Protein AF-A0A224A1P2-F1 (afdb_monomer)

InterPro domains:
  IPR008972 Cupredoxin [G3DSA:2.60.40.420] (2-71)
  IPR008972 Cupredoxin [SSF49503] (2-71)

pLDDT: mean 86.55, std 13.75, range [55.75, 98.12]

Radius of gyration: 14.35 Å; Cα contacts (8 Å, |Δi|>4): 87; chains: 1; bounding box: 30×25×37 Å

Sequence (71 aa):
GTFRNQASRPYSFYSSLISYEEDQRQGAEPRKNFVKPNETKTYFWKVQHHMAPTKDEFDCKAWAYFSDVDL

Structure (mmCIF, N/CA/C/O backbone):
data_AF-A0A224A1P2-F1
#
_entry.id   AF-A0A224A1P2-F1
#
loop_
_atom_site.group_PDB
_atom_site.id
_atom_site.type_symbol
_atom_site.label_atom_id
_atom_site.label_alt_id
_atom_site.label_comp_id
_atom_site.label_asym_id
_atom_site.label_entity_id
_atom_site.label_seq_id
_atom_site.pdbx_PDB_ins_code
_atom_site.Cartn_x
_atom_site.Cartn_y
_atom_site.Cartn_z
_atom_site.occupancy
_atom_site.B_iso_or_equiv
_atom_site.auth_seq_id
_atom_site.auth_comp_id
_atom_site.auth_asym_id
_atom_site.auth_atom_id
_atom_site.pdbx_PDB_model_num
ATOM 1 N N . GLY A 1 1 ? 5.342 4.818 3.596 1.00 83.31 1 GLY A N 1
ATOM 2 C CA . GLY A 1 1 ? 3.986 5.394 3.552 1.00 83.31 1 GLY A CA 1
ATOM 3 C C . GLY A 1 1 ? 3.297 5.190 4.884 1.00 83.31 1 GLY A C 1
ATOM 4 O O . GLY A 1 1 ? 3.638 4.251 5.595 1.00 83.31 1 GLY A O 1
ATOM 5 N N . THR A 1 2 ? 2.343 6.053 5.220 1.00 93.19 2 THR A N 1
ATOM 6 C CA . THR A 1 2 ? 1.585 5.974 6.478 1.00 93.19 2 THR A CA 1
ATOM 7 C C . THR A 1 2 ? 0.151 5.560 6.179 1.00 93.19 2 THR A C 1
ATOM 9 O O . THR A 1 2 ? -0.491 6.163 5.323 1.00 93.19 2 THR A O 1
ATOM 12 N N . PHE A 1 3 ? -0.349 4.543 6.877 1.00 94.50 3 PHE A N 1
ATOM 13 C CA . PHE A 1 3 ? -1.717 4.050 6.749 1.00 94.50 3 PHE A CA 1
ATOM 14 C C . PHE A 1 3 ? -2.475 4.285 8.054 1.00 94.50 3 PHE A C 1
ATOM 16 O O . PHE A 1 3 ? -2.018 3.866 9.118 1.00 94.50 3 PHE A O 1
ATOM 23 N N . ARG A 1 4 ? -3.641 4.927 7.967 1.00 97.06 4 ARG A N 1
ATOM 24 C CA . ARG A 1 4 ? -4.562 5.130 9.089 1.00 97.06 4 ARG A CA 1
ATOM 25 C C . ARG A 1 4 ? -5.854 4.376 8.814 1.00 97.06 4 ARG A C 1
ATOM 27 O O . ARG A 1 4 ? -6.507 4.640 7.807 1.00 97.06 4 ARG A O 1
ATOM 34 N N . ASN A 1 5 ? -6.243 3.482 9.718 1.00 97.75 5 ASN A N 1
ATOM 35 C CA . ASN A 1 5 ? -7.504 2.763 9.589 1.00 97.75 5 ASN A CA 1
ATOM 36 C C . ASN A 1 5 ? -8.652 3.636 10.117 1.00 97.75 5 ASN A C 1
ATOM 38 O O . ASN A 1 5 ? -8.775 3.846 11.320 1.00 97.75 5 ASN A O 1
ATOM 42 N N . GLN A 1 6 ? -9.491 4.150 9.219 1.00 98.12 6 GLN A N 1
ATOM 43 C CA . GLN A 1 6 ? -10.674 4.949 9.573 1.00 98.12 6 GLN A CA 1
ATOM 44 C C . GLN A 1 6 ? -11.980 4.138 9.548 1.00 98.12 6 GLN A C 1
ATOM 46 O O . GLN A 1 6 ? -13.061 4.711 9.663 1.00 98.12 6 GLN A O 1
ATOM 51 N N . ALA A 1 7 ? -11.900 2.820 9.371 1.00 97.94 7 ALA A N 1
ATOM 52 C CA . ALA A 1 7 ? -13.058 1.942 9.319 1.00 97.94 7 ALA A CA 1
ATOM 53 C C . ALA A 1 7 ? -13.392 1.339 10.696 1.00 97.94 7 ALA A C 1
ATOM 55 O O . ALA A 1 7 ? -12.665 1.509 11.673 1.00 97.94 7 ALA A O 1
ATOM 56 N N . SER A 1 8 ? -14.511 0.614 10.769 1.00 97.50 8 SER A N 1
ATOM 57 C CA . SER A 1 8 ? -15.030 0.004 12.003 1.00 97.50 8 SER A CA 1
ATOM 58 C C . SER A 1 8 ? -14.401 -1.346 12.362 1.00 97.50 8 SER A C 1
ATOM 60 O O . SER A 1 8 ? -14.455 -1.755 13.519 1.00 97.50 8 SER A O 1
ATOM 62 N N . ARG A 1 9 ? -13.809 -2.046 11.388 1.00 96.75 9 ARG A N 1
ATOM 63 C CA . ARG A 1 9 ? -13.108 -3.326 11.576 1.00 96.75 9 ARG A CA 1
ATOM 64 C C . ARG A 1 9 ? -11.591 -3.130 11.442 1.00 96.75 9 ARG A C 1
ATOM 66 O O . ARG A 1 9 ? -11.159 -2.154 10.824 1.00 96.75 9 ARG A O 1
ATOM 73 N N . PRO A 1 10 ? -10.767 -4.029 12.004 1.00 95.94 10 PRO A N 1
ATOM 74 C CA . PRO A 1 10 ? -9.339 -4.059 11.707 1.00 95.94 10 PRO A CA 1
ATOM 75 C C . PRO A 1 10 ? -9.101 -4.286 10.210 1.00 95.94 10 PRO A C 1
ATOM 77 O O . PRO A 1 10 ? -9.749 -5.139 9.614 1.00 95.94 10 PRO A O 1
ATOM 80 N N . TYR A 1 11 ? -8.164 -3.544 9.629 1.00 96.00 11 TYR A N 1
ATOM 81 C CA . TYR A 1 11 ? -7.690 -3.715 8.252 1.00 96.00 11 TYR A CA 1
ATOM 82 C C . TYR A 1 11 ? -6.170 -3.632 8.236 1.00 96.00 11 TYR A C 1
ATOM 84 O O . TYR A 1 11 ? -5.567 -3.058 9.142 1.00 96.00 11 TYR A O 1
ATOM 92 N N . SER A 1 12 ? -5.541 -4.170 7.205 1.00 92.69 12 SER A N 1
ATOM 93 C CA . SER A 1 12 ? -4.095 -4.113 7.015 1.00 92.69 12 SER A CA 1
ATOM 94 C C . SER A 1 12 ? -3.741 -3.432 5.695 1.00 92.69 12 SER A C 1
ATOM 96 O O . SER A 1 12 ? -4.594 -3.169 4.846 1.00 92.69 12 SER A O 1
ATOM 98 N N . PHE A 1 13 ? -2.455 -3.130 5.538 1.00 91.94 13 PHE A N 1
ATOM 99 C CA . PHE A 1 13 ? -1.885 -2.708 4.267 1.00 91.94 13 PHE A CA 1
ATOM 100 C C . PHE A 1 13 ? -0.889 -3.777 3.815 1.00 91.94 13 PHE A C 1
ATOM 102 O O . PHE A 1 13 ? 0.266 -3.817 4.259 1.00 91.94 13 PHE A O 1
ATOM 109 N N . TYR A 1 14 ? -1.371 -4.678 2.965 1.00 90.62 14 TYR A N 1
ATOM 110 C CA . TYR A 1 14 ? -0.604 -5.776 2.405 1.00 90.62 14 TYR A CA 1
ATOM 111 C C . TYR A 1 14 ? -0.200 -5.494 0.960 1.00 90.62 14 TYR A C 1
ATOM 113 O O . TYR A 1 14 ? -1.023 -5.130 0.124 1.00 90.62 14 TYR A O 1
ATOM 121 N N . SER A 1 15 ? 1.071 -5.730 0.652 1.00 91.25 15 SER A N 1
ATOM 122 C CA . SER A 1 15 ? 1.557 -5.909 -0.712 1.00 91.25 15 SER A CA 1
ATOM 123 C C . SER A 1 15 ? 2.699 -6.916 -0.693 1.00 91.25 15 SER A C 1
ATOM 125 O O . SER A 1 15 ? 3.497 -6.934 0.247 1.00 91.25 15 SER A O 1
ATOM 127 N N . SER A 1 16 ? 2.822 -7.707 -1.758 1.00 88.56 16 SER A N 1
ATOM 128 C CA . SER A 1 16 ? 3.940 -8.639 -1.947 1.00 88.56 16 SER A CA 1
ATOM 129 C C . SER A 1 16 ? 5.303 -7.940 -2.034 1.00 88.56 16 SER A C 1
ATOM 131 O O . SER A 1 16 ? 6.334 -8.597 -1.949 1.00 88.56 16 SER A O 1
ATOM 133 N N . LEU A 1 17 ? 5.321 -6.614 -2.210 1.00 87.94 17 LEU A N 1
ATOM 134 C CA . LEU A 1 17 ? 6.540 -5.806 -2.278 1.00 87.94 17 LEU A CA 1
ATOM 135 C C . LEU A 1 17 ? 7.109 -5.409 -0.912 1.00 87.94 17 LEU A C 1
ATOM 137 O O . LEU A 1 17 ? 8.241 -4.929 -0.835 1.00 87.94 17 LEU A O 1
ATOM 141 N N . ILE A 1 18 ? 6.316 -5.514 0.152 1.00 83.25 18 ILE A N 1
ATOM 142 C CA . ILE A 1 18 ? 6.678 -4.957 1.453 1.00 83.25 18 ILE A CA 1
ATOM 143 C C . ILE A 1 18 ? 7.428 -6.018 2.250 1.00 83.25 18 ILE A C 1
ATOM 145 O O . ILE A 1 18 ? 6.927 -7.117 2.469 1.00 83.25 18 ILE A O 1
ATOM 149 N N . SER A 1 19 ? 8.622 -5.659 2.721 1.00 73.25 19 SER A N 1
ATOM 150 C CA . SER A 1 19 ? 9.342 -6.424 3.738 1.00 73.25 19 SER A CA 1
ATOM 151 C C . SER A 1 19 ? 8.959 -5.871 5.106 1.00 73.25 19 SER A C 1
ATOM 153 O O . SER A 1 19 ? 9.297 -4.731 5.421 1.00 73.25 19 SER A O 1
ATOM 155 N N . TYR A 1 20 ? 8.244 -6.649 5.914 1.00 71.06 20 TYR A N 1
ATOM 156 C CA . TYR A 1 20 ? 7.807 -6.222 7.242 1.00 71.06 20 TYR A CA 1
ATOM 157 C C . TYR A 1 20 ? 8.915 -6.519 8.254 1.00 71.06 20 TYR A C 1
ATOM 159 O O . TYR A 1 20 ? 9.432 -7.630 8.311 1.00 71.06 20 TYR A O 1
ATOM 167 N N . GLU A 1 21 ? 9.301 -5.532 9.064 1.00 63.94 21 GLU A N 1
ATOM 168 C CA . GLU A 1 21 ? 10.340 -5.723 10.090 1.00 63.94 21 GLU A CA 1
ATOM 169 C C . GLU A 1 21 ? 9.922 -6.736 11.171 1.00 63.94 21 GLU A C 1
ATOM 171 O O . GLU A 1 21 ? 10.766 -7.419 11.746 1.00 63.94 21 GLU A O 1
ATOM 176 N N . GLU A 1 22 ? 8.616 -6.858 11.430 1.00 59.59 22 GLU A N 1
ATOM 177 C CA . GLU A 1 22 ? 8.047 -7.846 12.357 1.00 59.59 22 GLU A CA 1
ATOM 178 C C . GLU A 1 22 ? 8.308 -9.288 11.885 1.00 59.59 22 GLU A C 1
ATOM 180 O O . GLU A 1 22 ? 8.652 -10.133 12.713 1.00 59.59 22 GLU A O 1
ATOM 185 N N . ASP A 1 23 ? 8.298 -9.537 10.568 1.00 57.91 23 ASP A N 1
ATOM 186 C CA . ASP A 1 23 ? 8.588 -10.854 9.978 1.00 57.91 23 ASP A CA 1
ATOM 187 C C . ASP A 1 23 ? 10.043 -11.291 10.262 1.00 57.91 23 ASP A C 1
ATOM 189 O O . ASP A 1 23 ? 10.337 -12.481 10.353 1.00 57.91 23 ASP A O 1
ATOM 193 N N . GLN A 1 24 ? 10.968 -10.341 10.468 1.00 56.25 24 GLN A N 1
ATOM 194 C CA . GLN A 1 24 ? 12.359 -10.647 10.830 1.00 56.25 24 GLN A CA 1
ATOM 195 C C . GLN A 1 24 ? 12.545 -10.980 12.316 1.00 56.25 24 GLN A C 1
ATOM 197 O O . GLN A 1 24 ? 13.544 -11.600 12.680 1.00 56.25 24 GLN A O 1
ATOM 202 N N . ARG A 1 25 ? 11.618 -10.558 13.188 1.00 57.16 25 ARG A N 1
ATOM 203 C CA . ARG A 1 25 ? 11.736 -10.718 14.649 1.00 57.16 25 ARG A CA 1
ATOM 204 C C . ARG A 1 25 ? 10.888 -11.854 15.215 1.00 57.16 25 ARG A C 1
ATOM 206 O O . ARG A 1 25 ? 11.233 -12.367 16.274 1.00 57.16 25 ARG A O 1
ATOM 213 N N . GLN A 1 26 ? 9.786 -12.224 14.559 1.00 55.75 26 GLN A N 1
ATOM 214 C CA . GLN A 1 26 ? 8.782 -13.141 15.121 1.00 55.75 26 GLN A CA 1
ATOM 215 C C . GLN A 1 26 ? 8.905 -14.611 14.692 1.00 55.75 26 GLN A C 1
ATOM 217 O O . GLN A 1 26 ? 8.168 -15.447 15.210 1.00 55.75 26 GLN A O 1
ATOM 222 N N . GLY A 1 27 ? 9.861 -14.973 13.830 1.00 56.84 27 GLY A N 1
ATOM 223 C CA . GLY A 1 27 ? 9.963 -16.354 13.345 1.00 56.84 27 GLY A CA 1
ATOM 224 C C . GLY A 1 27 ? 8.710 -16.770 12.561 1.00 56.84 27 GLY A C 1
ATOM 225 O O . GLY A 1 27 ? 8.066 -15.933 11.942 1.00 56.84 27 G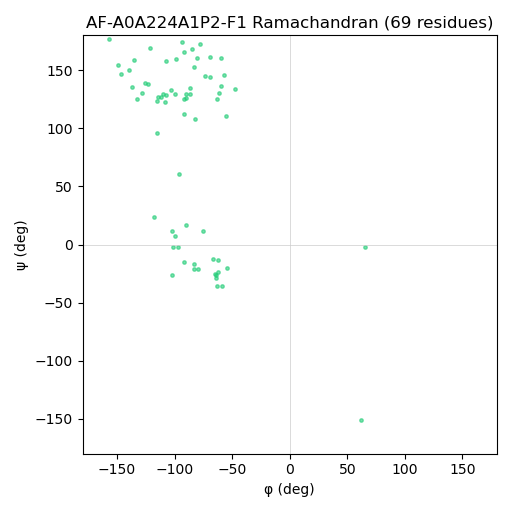LY A O 1
ATOM 226 N N . ALA A 1 28 ? 8.358 -18.059 12.570 1.00 57.16 28 ALA A N 1
ATOM 227 C CA . ALA A 1 28 ? 7.243 -18.616 11.788 1.00 57.16 28 ALA A CA 1
ATOM 228 C C . ALA A 1 28 ? 5.830 -18.299 12.338 1.00 57.16 28 ALA A C 1
ATOM 230 O O . ALA A 1 28 ? 4.857 -18.918 11.907 1.00 57.16 28 ALA A O 1
ATOM 231 N N . GLU A 1 29 ? 5.700 -17.386 13.306 1.00 55.75 29 GLU A N 1
ATOM 232 C CA . GLU A 1 29 ? 4.407 -17.048 13.906 1.00 55.75 29 GLU A CA 1
ATOM 233 C C . GLU A 1 29 ? 3.490 -16.298 12.919 1.00 55.75 29 GLU A C 1
ATOM 235 O O . GLU A 1 29 ? 3.964 -15.474 12.129 1.00 55.75 29 GLU A O 1
ATOM 240 N N . PRO A 1 30 ? 2.163 -16.542 12.960 1.00 56.78 30 PRO A N 1
ATOM 241 C CA . PRO A 1 30 ? 1.231 -15.918 12.041 1.00 56.78 30 PRO A CA 1
ATOM 242 C C . PRO A 1 30 ? 1.232 -14.397 12.182 1.00 56.78 30 PRO A C 1
ATOM 244 O O . PRO A 1 30 ? 1.079 -13.820 13.263 1.00 56.78 30 PRO A O 1
ATOM 247 N N . ARG A 1 31 ? 1.355 -13.759 11.025 1.00 63.44 31 ARG A N 1
ATOM 248 C CA . ARG A 1 31 ? 1.442 -12.321 10.820 1.00 63.44 31 ARG A CA 1
ATOM 249 C C . ARG A 1 31 ? 0.256 -11.579 11.450 1.00 63.44 31 ARG A C 1
ATOM 251 O O . ARG A 1 31 ? -0.859 -11.628 10.941 1.00 63.44 31 ARG A O 1
ATOM 258 N N . LYS A 1 32 ? 0.480 -10.807 12.517 1.00 65.06 32 LYS A N 1
ATOM 259 C CA . LYS A 1 32 ? -0.536 -9.892 13.081 1.00 65.06 32 LYS A CA 1
ATOM 260 C C . LYS A 1 32 ? -0.349 -8.473 12.544 1.00 65.06 32 LYS A C 1
ATOM 262 O O . LYS A 1 32 ? -0.121 -7.538 13.301 1.00 65.06 32 LYS A O 1
ATOM 267 N N . ASN A 1 33 ? -0.459 -8.312 11.223 1.00 75.50 33 ASN A N 1
ATOM 268 C CA . ASN A 1 33 ? -0.272 -7.020 10.545 1.00 75.50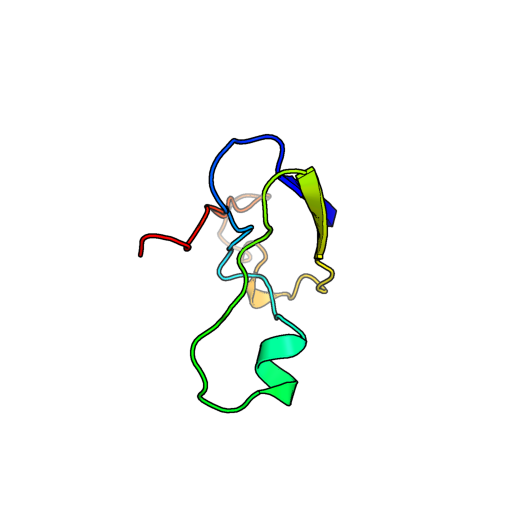 33 ASN A CA 1
ATOM 269 C C . ASN A 1 33 ? -1.554 -6.183 10.390 1.00 75.50 33 ASN A C 1
ATOM 271 O O . ASN A 1 33 ? -1.592 -5.232 9.607 1.00 75.50 33 ASN A O 1
ATOM 275 N N . PHE A 1 34 ? -2.603 -6.498 11.152 1.00 88.75 34 PHE A N 1
ATOM 276 C CA . PHE A 1 34 ? -3.799 -5.667 11.187 1.00 88.75 34 PHE A CA 1
ATOM 277 C C . PHE A 1 34 ? -3.552 -4.373 11.973 1.00 88.75 34 PHE A C 1
ATOM 279 O O . PHE A 1 34 ? -2.845 -4.340 12.978 1.00 88.75 34 PHE A O 1
ATOM 286 N N . VAL A 1 35 ? -4.188 -3.301 11.521 1.00 93.31 35 VAL A N 1
ATOM 287 C CA . VAL A 1 35 ? -4.241 -1.995 12.174 1.00 93.31 35 VAL A CA 1
ATOM 288 C C . VAL A 1 35 ? -5.653 -1.830 12.721 1.00 93.31 35 VAL A C 1
ATOM 290 O O . VAL A 1 35 ? -6.631 -1.954 11.973 1.00 93.31 35 VAL A O 1
ATOM 293 N N . LYS A 1 36 ? -5.796 -1.599 14.029 1.00 96.25 36 LYS A N 1
ATOM 294 C CA . LYS A 1 36 ? -7.126 -1.477 14.645 1.00 96.25 36 LYS A CA 1
ATOM 295 C C . LYS A 1 36 ? -7.827 -0.190 14.187 1.00 96.25 36 LYS A C 1
ATOM 297 O O . LYS A 1 36 ? -7.161 0.735 13.716 1.00 96.25 36 LYS A O 1
ATOM 302 N N . PRO A 1 37 ? -9.161 -0.097 14.332 1.00 98.06 37 PRO A N 1
ATOM 303 C CA . PRO A 1 37 ? -9.889 1.145 14.094 1.00 98.06 37 PRO A CA 1
ATOM 304 C C . PRO A 1 37 ? -9.240 2.347 14.787 1.00 98.06 37 PRO A C 1
ATOM 306 O O . PRO A 1 37 ? -8.886 2.279 15.963 1.00 98.06 37 PRO A O 1
ATOM 309 N N . ASN A 1 38 ? -9.103 3.449 14.052 1.00 97.69 38 ASN A N 1
ATOM 310 C CA . ASN A 1 38 ? -8.460 4.707 14.442 1.00 97.69 38 ASN A CA 1
ATOM 311 C C . ASN A 1 38 ? -6.946 4.660 14.702 1.00 97.69 38 ASN A C 1
ATOM 313 O O . ASN A 1 38 ? -6.354 5.719 14.928 1.00 97.69 38 ASN A O 1
ATOM 317 N N . GLU A 1 39 ? -6.296 3.499 14.610 1.00 97.44 39 GLU A N 1
ATOM 318 C CA . GLU A 1 39 ? -4.840 3.401 14.702 1.00 97.44 39 GLU A CA 1
ATOM 319 C C . GLU A 1 39 ? -4.156 3.762 13.376 1.00 97.44 39 GLU A C 1
ATOM 321 O O . GLU A 1 39 ? -4.750 3.768 12.292 1.00 97.44 39 GLU A O 1
ATOM 326 N N . THR A 1 40 ? -2.872 4.098 13.481 1.00 95.31 40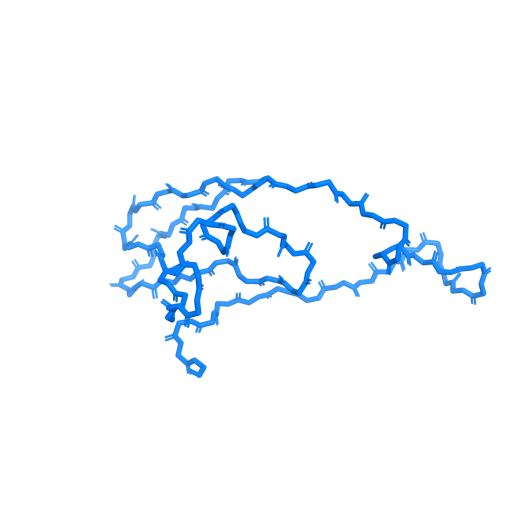 THR A N 1
ATOM 327 C CA . THR A 1 40 ? -2.010 4.446 12.351 1.00 95.31 40 THR A CA 1
ATOM 328 C C . THR A 1 40 ? -0.742 3.603 12.410 1.00 95.31 40 THR A C 1
ATOM 330 O O . THR A 1 40 ? -0.099 3.545 13.456 1.00 95.31 40 THR A O 1
ATOM 333 N N . LYS A 1 41 ? -0.368 2.974 11.291 1.00 91.69 41 LYS A N 1
ATOM 334 C CA . LYS A 1 41 ? 0.883 2.217 11.141 1.00 91.69 41 LYS A CA 1
ATOM 335 C C . LYS A 1 41 ? 1.686 2.776 9.969 1.00 91.69 41 LYS A C 1
ATOM 337 O O . LYS A 1 41 ? 1.136 3.104 8.914 1.00 91.69 41 LYS A O 1
ATOM 342 N N . THR A 1 42 ? 2.993 2.892 10.163 1.00 90.25 42 THR A N 1
ATOM 343 C CA . THR A 1 42 ? 3.927 3.339 9.127 1.00 90.25 42 THR A CA 1
ATOM 344 C C . THR A 1 42 ? 4.611 2.127 8.517 1.00 90.25 42 THR A C 1
ATOM 346 O O . THR A 1 42 ? 5.153 1.293 9.235 1.00 90.25 42 THR A O 1
ATOM 349 N N . TYR A 1 43 ? 4.606 2.054 7.189 1.00 87.62 43 TYR A N 1
ATOM 350 C CA . TYR A 1 43 ? 5.293 1.024 6.419 1.00 87.62 43 TYR A CA 1
ATOM 351 C C . TYR A 1 43 ? 6.446 1.661 5.660 1.00 87.62 43 TYR A C 1
ATOM 353 O O . TYR A 1 43 ? 6.257 2.637 4.923 1.00 87.62 43 TYR A O 1
ATOM 361 N N . PHE A 1 44 ? 7.641 1.110 5.826 1.00 87.06 44 PHE A N 1
ATOM 362 C CA . PHE A 1 44 ? 8.836 1.582 5.150 1.00 87.06 44 PHE A CA 1
ATOM 363 C C . PHE A 1 44 ? 9.585 0.394 4.562 1.00 87.06 44 PHE A C 1
ATOM 365 O O . PHE A 1 44 ? 9.905 -0.557 5.263 1.00 87.06 44 PHE A O 1
ATOM 372 N N . TRP A 1 45 ? 9.842 0.449 3.262 1.00 87.75 45 TRP A N 1
ATOM 373 C CA . TRP A 1 45 ? 10.672 -0.521 2.567 1.00 87.75 45 TRP A CA 1
ATOM 374 C C . TRP A 1 45 ? 11.368 0.176 1.401 1.00 87.75 45 TRP A C 1
ATOM 376 O O . TRP A 1 45 ? 10.894 1.189 0.880 1.00 87.75 45 TRP A O 1
ATOM 386 N N . LYS A 1 46 ? 12.510 -0.370 0.990 1.00 89.50 46 LYS A N 1
ATOM 387 C CA . LYS A 1 46 ? 13.243 0.098 -0.185 1.00 89.50 46 LYS A CA 1
ATOM 388 C C . LYS A 1 46 ? 12.790 -0.697 -1.406 1.00 89.50 46 LYS A C 1
ATOM 390 O O . LYS A 1 46 ? 12.890 -1.923 -1.394 1.00 89.50 46 LYS A O 1
ATOM 395 N N . VAL A 1 47 ? 12.357 -0.003 -2.459 1.00 90.62 47 VAL A N 1
ATOM 396 C CA . VAL A 1 47 ? 12.026 -0.626 -3.750 1.00 90.62 47 VAL A CA 1
ATOM 397 C C . VAL A 1 47 ? 13.287 -1.259 -4.340 1.00 90.62 47 VAL A C 1
ATOM 399 O O . VAL A 1 47 ? 14.317 -0.596 -4.480 1.00 90.62 47 VAL A O 1
ATOM 402 N N . GLN A 1 48 ? 13.213 -2.551 -4.652 1.00 92.06 48 GLN A N 1
ATOM 403 C CA . GLN A 1 48 ? 14.315 -3.321 -5.228 1.00 92.06 48 GLN A CA 1
ATOM 404 C C . GLN A 1 48 ? 14.159 -3.451 -6.743 1.00 92.06 48 GLN A C 1
ATOM 406 O O . GLN A 1 48 ? 13.055 -3.351 -7.270 1.00 92.06 48 GLN A O 1
ATOM 411 N N . HIS A 1 49 ? 15.255 -3.743 -7.447 1.00 93.31 49 HIS A N 1
ATOM 412 C CA . HIS A 1 49 ? 15.240 -3.848 -8.910 1.00 93.31 49 HIS A CA 1
ATOM 413 C C . HIS A 1 49 ? 14.258 -4.913 -9.431 1.00 93.31 49 HIS A C 1
ATOM 415 O O . HIS A 1 49 ? 13.573 -4.672 -10.414 1.00 93.31 49 HIS A O 1
ATOM 421 N N . HIS A 1 50 ? 14.100 -6.040 -8.727 1.00 91.88 50 HIS A N 1
ATOM 422 C CA . HIS A 1 50 ? 13.145 -7.094 -9.105 1.00 91.88 50 HIS A CA 1
ATOM 423 C C . HIS A 1 50 ? 11.665 -6.674 -8.992 1.00 91.88 50 HIS A C 1
ATOM 425 O O . HIS A 1 50 ? 10.785 -7.390 -9.457 1.00 91.88 50 HIS A O 1
ATOM 431 N N . MET A 1 51 ? 11.381 -5.539 -8.345 1.00 94.44 51 MET A N 1
ATOM 432 C CA . MET A 1 51 ? 10.038 -4.963 -8.226 1.00 94.44 51 MET A CA 1
ATOM 433 C C . MET A 1 51 ? 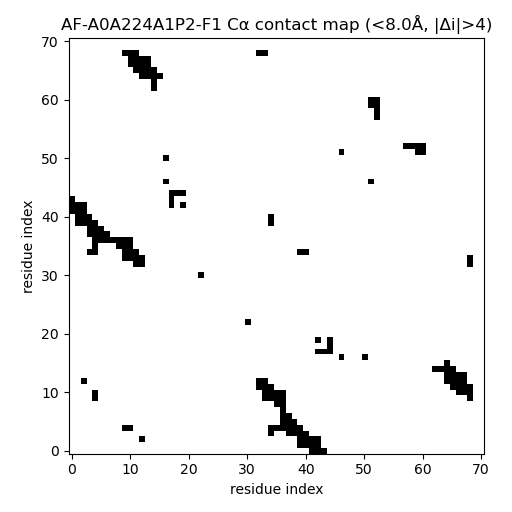9.738 -3.968 -9.359 1.00 94.44 51 MET A C 1
ATOM 435 O O . MET A 1 51 ? 8.587 -3.574 -9.545 1.00 94.44 51 MET A O 1
ATOM 439 N N . ALA A 1 52 ? 10.764 -3.527 -10.089 1.00 95.44 52 ALA A N 1
ATOM 440 C CA . ALA A 1 52 ? 10.657 -2.568 -11.181 1.00 95.44 52 ALA A CA 1
ATOM 441 C C . ALA A 1 52 ? 10.296 -3.269 -12.509 1.00 95.44 52 ALA A C 1
ATOM 443 O O . ALA A 1 52 ? 10.358 -4.501 -12.587 1.00 95.44 52 ALA A O 1
ATOM 444 N N . PRO A 1 53 ? 9.923 -2.509 -13.555 1.00 97.56 53 PRO A N 1
ATOM 445 C CA . PRO A 1 53 ? 9.872 -3.042 -14.908 1.00 97.56 53 PRO A CA 1
ATOM 446 C C . PRO A 1 53 ? 11.224 -3.611 -15.353 1.00 97.56 53 PRO A C 1
ATOM 448 O O . PRO A 1 53 ? 12.292 -3.095 -15.012 1.00 97.56 53 PRO A O 1
ATOM 451 N N . THR A 1 54 ? 11.164 -4.668 -16.148 1.00 9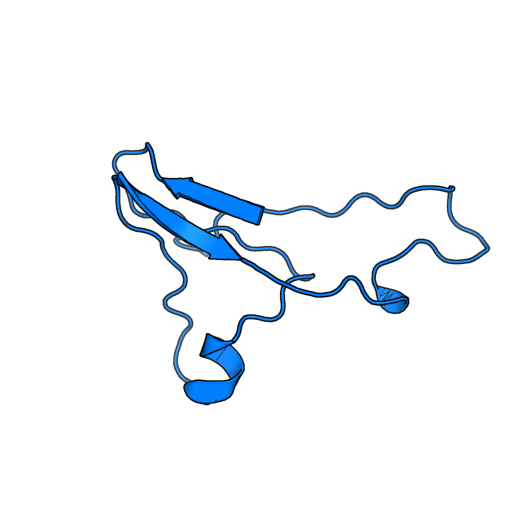6.69 54 THR A N 1
ATOM 452 C CA . THR A 1 54 ? 12.281 -5.192 -16.935 1.00 96.69 54 THR A CA 1
ATOM 453 C C . THR A 1 54 ? 12.502 -4.342 -18.191 1.00 96.69 54 THR A C 1
ATOM 455 O O . THR A 1 54 ? 11.707 -3.462 -18.507 1.00 96.69 54 THR A O 1
ATOM 458 N N . LYS A 1 55 ? 13.590 -4.602 -18.929 1.00 96.25 55 LYS A N 1
ATOM 459 C CA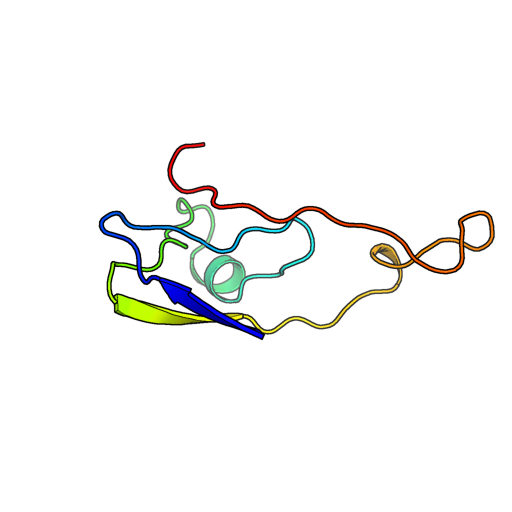 . LYS A 1 55 ? 13.927 -3.846 -20.151 1.00 96.25 55 LYS A CA 1
ATOM 460 C C . LYS A 1 55 ? 12.882 -3.965 -21.266 1.00 96.25 55 LYS A C 1
ATOM 462 O O . LYS A 1 55 ? 12.834 -3.086 -22.117 1.00 96.25 55 LYS A O 1
ATOM 467 N N . ASP A 1 56 ? 12.093 -5.037 -21.252 1.00 97.56 56 ASP A N 1
ATOM 468 C CA . ASP A 1 56 ? 11.102 -5.350 -22.286 1.00 97.56 56 ASP A CA 1
ATOM 469 C C . ASP A 1 56 ? 9.665 -4.980 -21.857 1.00 97.56 56 ASP A C 1
ATOM 471 O O . ASP A 1 56 ? 8.718 -5.160 -22.621 1.00 97.56 56 ASP A O 1
ATOM 475 N N . GLU A 1 57 ? 9.484 -4.480 -20.629 1.00 97.19 57 GLU A N 1
ATOM 476 C CA . GLU A 1 57 ? 8.202 -3.990 -20.113 1.00 97.19 57 GLU A CA 1
ATOM 477 C C . GLU A 1 57 ? 8.040 -2.480 -20.372 1.00 97.19 57 GLU A C 1
ATOM 479 O O . GLU A 1 57 ? 8.993 -1.769 -20.684 1.00 97.19 57 GLU A O 1
ATOM 484 N N . PHE A 1 58 ? 6.812 -1.975 -20.218 1.00 97.31 58 PHE A N 1
ATOM 485 C CA . PHE A 1 58 ? 6.555 -0.533 -20.219 1.00 97.31 58 PHE A CA 1
ATOM 486 C C . PHE A 1 58 ? 7.322 0.186 -19.101 1.00 97.31 58 PHE A C 1
ATOM 488 O O . PHE A 1 58 ? 7.642 -0.406 -18.070 1.00 97.31 58 PHE A O 1
ATOM 495 N N . ASP A 1 59 ? 7.494 1.501 -19.253 1.00 97.25 59 ASP A N 1
ATOM 496 C CA . ASP A 1 59 ? 8.229 2.366 -18.316 1.00 97.25 59 ASP A CA 1
ATOM 497 C C . ASP A 1 59 ? 7.745 2.289 -16.853 1.00 97.25 59 ASP A C 1
ATOM 499 O O . ASP A 1 59 ? 8.472 2.667 -15.934 1.00 97.25 59 ASP A O 1
ATOM 503 N N . CYS A 1 60 ? 6.517 1.813 -16.610 1.00 96.00 60 CYS A N 1
ATOM 504 C CA . CYS A 1 60 ? 5.945 1.674 -1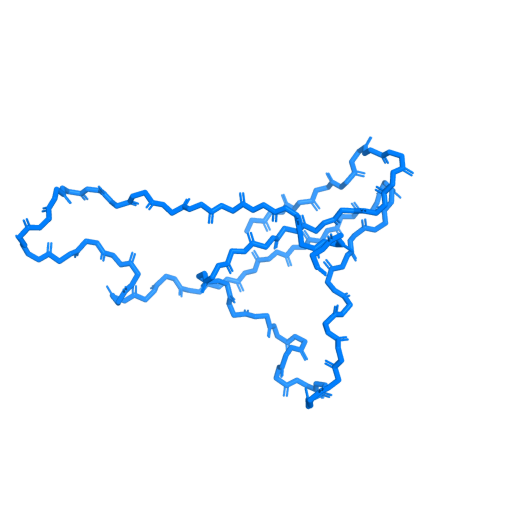5.275 1.00 96.00 60 CYS A CA 1
ATOM 505 C C . CYS A 1 60 ? 5.206 0.341 -15.098 1.00 96.00 60 CYS A C 1
ATOM 507 O O . CYS A 1 60 ? 4.404 -0.064 -15.941 1.00 96.00 60 CYS A O 1
ATOM 509 N N . LYS A 1 61 ? 5.440 -0.313 -13.953 1.00 96.00 61 LYS A N 1
ATOM 510 C CA . LYS A 1 61 ? 4.819 -1.582 -13.559 1.00 96.00 61 LYS A CA 1
ATOM 511 C C . LYS A 1 61 ? 3.806 -1.342 -12.449 1.00 96.00 61 LYS A C 1
ATOM 513 O O . LYS A 1 61 ? 4.127 -0.737 -11.427 1.00 96.00 61 LYS A O 1
ATOM 518 N N . ALA A 1 62 ? 2.592 -1.844 -12.641 1.00 96.38 62 ALA A N 1
ATOM 519 C CA . ALA A 1 62 ? 1.541 -1.778 -11.637 1.00 96.38 62 ALA A CA 1
ATOM 520 C C . ALA A 1 62 ? 1.638 -2.964 -10.666 1.00 96.38 62 ALA A C 1
ATOM 522 O O . ALA A 1 62 ? 1.773 -4.112 -11.086 1.00 96.38 62 ALA A O 1
ATOM 523 N N . TRP A 1 63 ? 1.511 -2.680 -9.370 1.00 95.56 63 TRP A N 1
ATOM 524 C CA . TRP A 1 63 ? 1.422 -3.682 -8.311 1.00 95.56 63 TRP A CA 1
ATOM 525 C C . TRP A 1 63 ? 0.171 -3.452 -7.475 1.00 95.56 63 TRP A C 1
ATOM 527 O O . TRP A 1 63 ? -0.170 -2.315 -7.149 1.00 95.56 63 TRP A O 1
ATOM 537 N N . ALA A 1 64 ? -0.498 -4.543 -7.114 1.00 96.06 64 ALA A N 1
ATOM 538 C CA . ALA A 1 64 ? -1.655 -4.493 -6.240 1.00 96.06 64 ALA A CA 1
ATOM 539 C C . ALA A 1 64 ? -1.242 -4.440 -4.763 1.00 96.06 64 ALA A C 1
ATOM 541 O O . ALA A 1 64 ? -0.193 -4.943 -4.344 1.00 96.06 64 ALA A O 1
ATOM 542 N N . TYR A 1 65 ? -2.124 -3.847 -3.971 1.00 94.00 65 TYR A N 1
ATOM 543 C CA . TYR A 1 65 ? -2.112 -3.910 -2.522 1.00 94.00 65 TYR A CA 1
ATOM 544 C C . TYR A 1 65 ? -3.555 -4.056 -2.039 1.00 94.00 65 TYR A C 1
ATOM 546 O O . TYR A 1 65 ? -4.488 -3.607 -2.708 1.00 94.00 65 TYR A O 1
ATOM 554 N N . PHE A 1 66 ? -3.748 -4.709 -0.902 1.00 93.50 66 PHE A N 1
ATOM 555 C CA . PHE A 1 66 ? -5.066 -4.960 -0.319 1.00 93.50 66 PHE A CA 1
ATOM 556 C C . PHE A 1 66 ? -4.940 -5.199 1.188 1.00 93.50 66 PHE A C 1
ATOM 558 O O . PHE A 1 66 ? -3.842 -5.192 1.735 1.00 93.50 66 PHE A O 1
ATOM 565 N N . SER A 1 67 ? -6.065 -5.377 1.872 1.00 93.44 67 SER A N 1
ATOM 566 C CA . SER A 1 67 ? -6.073 -5.834 3.262 1.00 93.44 67 SER A CA 1
ATOM 567 C C . SER A 1 67 ? -6.144 -7.359 3.302 1.00 93.44 67 SER A C 1
ATOM 569 O O . SER A 1 67 ? -7.023 -7.938 2.673 1.00 93.44 67 SER A O 1
ATOM 571 N N . ASP A 1 68 ? -5.253 -7.994 4.059 1.00 90.88 68 ASP A N 1
ATOM 572 C CA . ASP A 1 68 ? -5.099 -9.453 4.195 1.00 90.88 68 ASP A CA 1
ATOM 573 C C . ASP A 1 68 ? -5.688 -10.031 5.495 1.00 90.88 68 ASP A C 1
ATOM 575 O O . ASP A 1 68 ? -5.454 -11.185 5.825 1.00 90.88 68 ASP A O 1
ATOM 579 N N . VAL A 1 69 ? -6.464 -9.240 6.240 1.00 90.38 69 VAL A N 1
ATOM 580 C CA . VAL A 1 69 ? -7.027 -9.644 7.545 1.00 90.38 69 VAL A CA 1
ATOM 581 C C . VAL A 1 69 ? -8.027 -10.807 7.491 1.00 90.38 69 VAL A C 1
ATOM 583 O O . VAL A 1 69 ? -8.197 -11.479 8.502 1.00 90.38 69 VAL A O 1
ATOM 586 N N . ASP A 1 70 ? -8.691 -11.013 6.350 1.00 86.50 70 ASP A N 1
ATOM 587 C CA . ASP A 1 70 ? -9.742 -12.024 6.137 1.00 86.50 70 ASP A CA 1
ATOM 588 C C . ASP A 1 70 ? -9.325 -13.047 5.041 1.00 86.50 70 ASP A C 1
ATOM 590 O O . ASP A 1 70 ? -10.188 -13.618 4.371 1.00 86.50 70 ASP A O 1
ATOM 594 N N . LEU A 1 71 ? -8.015 -13.220 4.803 1.00 78.69 71 LEU A N 1
ATOM 595 C CA . LEU A 1 71 ? -7.456 -14.190 3.843 1.00 78.69 71 LEU A CA 1
ATOM 596 C C . LEU A 1 71 ? -7.232 -15.582 4.447 1.00 78.69 71 LEU A C 1
ATOM 598 O O . LEU A 1 71 ? -6.900 -15.666 5.651 1.00 78.69 71 LEU A O 1
#

Organism: Homo sapiens (NCBI:txid9606)

Nearest PDB structures (foldseek):
  5k8d-assembly1_B  TM=8.507E-01  e=2.738E-07  Homo sapiens
  7kbt-assembly1_A  TM=8.740E-01  e=6.827E-07  Sus scrofa
  6mf0-assembly2_A  TM=8.828E-01  e=1.601E-06  Sus scrofa
  7k66-assembly1_A  TM=8.776E-01  e=2.171E-06  Sus scrofa

Secondary structure (DSSP, 8-state):
-EEE--SSS-B--B-TT---HHHHHSTTS-----B-TT-EEE---PPPGGGSPPTTS-S------B--TT-

Solvent-accessible surface area (backbone atoms only — not comparable to full-atom values): 4805 Å² total; per-residue (Å²):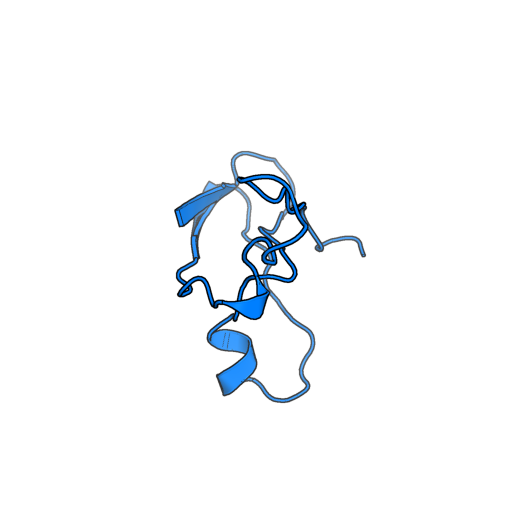 93,78,47,66,33,84,49,92,58,64,43,30,87,38,41,95,84,61,65,59,73,62,64,76,72,58,61,92,59,84,83,80,66,59,34,47,53,75,35,72,53,76,52,74,70,80,91,50,76,92,74,49,54,56,96,90,50,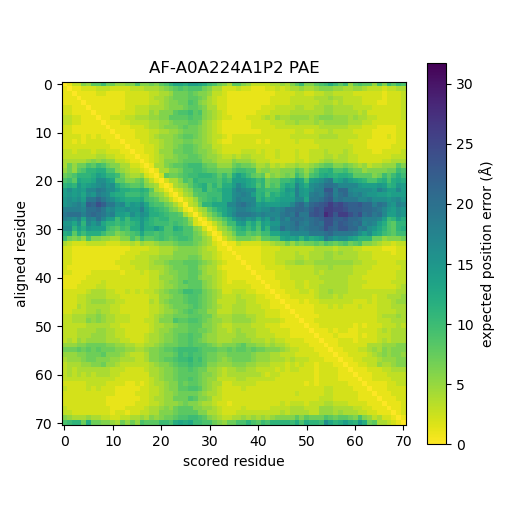60,99,71,65,89,78,76,69,48,59,61,76,88,113

Mean predicted aligned error: 5.42 Å

Foldseek 3Di:
DKDFAQDQAWWAKDFPQFDDPVCVVPDPDDDPRTAGHGGMDDTDDDGDPVNADDPPDPRGDDTDITTPPPD